Protein AF-A0A969DZI4-F1 (afdb_monomer_lite)

Sequence (81 aa):
MRFNLAAVDLDLADSSISVRFDPPIEPGQTIKLGLEPRRTPSEGIYLFGVTAIPAGDQAVGQFLGYGRLHFYGRDRRIIWR

Secondary structure (DSSP, 8-state):
--PPEEEEEEETTTTEEEEEESSPPPTT---------SSPPPSEEEEEEEEE--SSTTPPPEEEEEEEEEE----------

pLDDT: mean 87.36, std 10.08, range [49.22, 95.5]

Radius of gyration: 17.57 Å; chains: 1; bounding box: 58×24×41 Å

Structure (mmCIF, N/CA/C/O backbone):
data_AF-A0A969DZI4-F1
#
_entry.id   AF-A0A969DZI4-F1
#
loop_
_atom_site.group_PDB
_atom_site.id
_atom_site.type_symbol
_atom_site.label_atom_id
_atom_site.label_alt_id
_atom_site.label_comp_id
_atom_site.label_asym_id
_atom_site.label_entity_id
_atom_site.label_seq_id
_atom_site.pdbx_PDB_ins_code
_atom_site.Cartn_x
_atom_site.Cartn_y
_atom_site.Cartn_z
_atom_site.occupancy
_atom_site.B_iso_or_equiv
_atom_site.auth_seq_id
_atom_site.auth_comp_id
_atom_site.auth_asym_id
_atom_site.auth_atom_id
_atom_site.pdbx_PDB_model_num
ATOM 1 N N . MET A 1 1 ? 2.351 -12.158 13.359 1.00 64.19 1 MET A N 1
ATOM 2 C CA . MET A 1 1 ? 0.884 -12.014 13.456 1.00 64.19 1 MET A CA 1
ATOM 3 C C . MET A 1 1 ? 0.330 -11.929 12.043 1.00 64.19 1 MET A C 1
ATOM 5 O O . MET A 1 1 ? 0.970 -11.296 11.212 1.00 64.19 1 MET A O 1
ATOM 9 N N . ARG A 1 2 ? -0.759 -12.640 11.743 1.00 78.25 2 ARG A N 1
ATOM 10 C CA . ARG A 1 2 ? -1.390 -12.676 10.416 1.00 78.25 2 ARG A CA 1
ATOM 11 C C . ARG A 1 2 ? -2.714 -11.926 10.537 1.00 78.25 2 ARG A C 1
ATOM 13 O O . ARG A 1 2 ? -3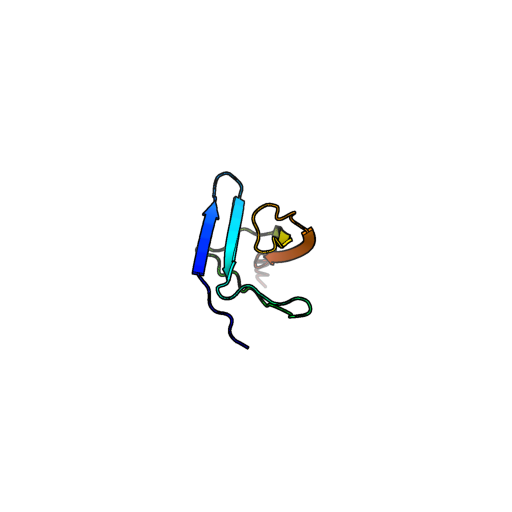.475 -12.229 11.448 1.00 78.25 2 ARG A O 1
ATOM 20 N N . PHE A 1 3 ? -2.930 -10.927 9.689 1.00 87.44 3 PHE A N 1
ATOM 21 C CA . PHE A 1 3 ? -4.157 -10.130 9.677 1.00 87.44 3 PHE A CA 1
ATOM 22 C C . PHE A 1 3 ? -5.099 -10.669 8.603 1.00 87.44 3 PHE A C 1
ATOM 24 O O . PHE A 1 3 ? -4.639 -11.065 7.529 1.00 87.44 3 PHE A O 1
ATOM 31 N N . ASN A 1 4 ? -6.395 -10.703 8.902 1.00 92.69 4 ASN A N 1
ATOM 32 C CA . ASN A 1 4 ? -7.412 -11.124 7.948 1.00 92.69 4 ASN A CA 1
ATOM 33 C C . ASN A 1 4 ? -7.779 -9.960 7.027 1.00 92.69 4 ASN A C 1
ATOM 35 O O . ASN A 1 4 ? -7.901 -8.813 7.461 1.00 92.69 4 ASN A O 1
ATOM 39 N N . LEU A 1 5 ? -7.933 -10.273 5.745 1.00 92.75 5 LEU A N 1
ATOM 40 C CA . LEU A 1 5 ? -8.321 -9.320 4.716 1.00 92.75 5 LEU A CA 1
ATOM 41 C C . LEU A 1 5 ? -9.793 -9.537 4.385 1.00 92.75 5 LEU A C 1
ATOM 43 O O . LEU A 1 5 ? -10.201 -10.670 4.138 1.00 92.75 5 LEU A O 1
ATOM 47 N N . ALA A 1 6 ? -10.558 -8.454 4.336 1.00 94.62 6 ALA A N 1
ATOM 48 C CA . ALA A 1 6 ? -11.895 -8.463 3.756 1.00 94.62 6 ALA A CA 1
ATOM 49 C C . ALA A 1 6 ? -11.840 -8.260 2.243 1.00 94.62 6 ALA A C 1
ATOM 51 O O . ALA A 1 6 ? -12.533 -8.947 1.500 1.00 94.62 6 ALA A O 1
ATOM 52 N N . ALA A 1 7 ? -11.024 -7.307 1.785 1.00 94.94 7 ALA A N 1
ATOM 53 C CA . ALA A 1 7 ? -10.927 -6.965 0.373 1.00 94.94 7 ALA A CA 1
ATOM 54 C C . ALA A 1 7 ? -9.557 -6.377 0.026 1.00 94.94 7 ALA A C 1
ATOM 56 O O . ALA A 1 7 ? -8.925 -5.707 0.847 1.00 94.94 7 ALA A O 1
ATOM 57 N N . VAL A 1 8 ? -9.136 -6.615 -1.215 1.00 94.62 8 VAL A N 1
ATOM 58 C CA . VAL A 1 8 ? -8.011 -5.935 -1.857 1.00 94.62 8 VAL A CA 1
ATOM 59 C C . VAL A 1 8 ? -8.470 -5.513 -3.243 1.00 94.62 8 VAL A C 1
ATOM 61 O O . VAL A 1 8 ? -8.873 -6.369 -4.029 1.00 94.62 8 VAL A O 1
ATOM 64 N N . ASP A 1 9 ? -8.404 -4.218 -3.523 1.00 94.94 9 ASP A N 1
ATOM 65 C CA . ASP A 1 9 ? -8.800 -3.636 -4.802 1.00 94.94 9 ASP A CA 1
ATOM 66 C C . ASP A 1 9 ? -7.632 -2.865 -5.429 1.00 94.94 9 ASP A C 1
ATOM 68 O O . ASP A 1 9 ? -6.844 -2.233 -4.719 1.00 94.94 9 ASP A O 1
ATOM 72 N N . LEU A 1 10 ? -7.493 -2.979 -6.750 1.00 92.62 10 LEU A N 1
ATOM 73 C CA . LEU A 1 10 ? -6.463 -2.305 -7.537 1.00 92.62 10 LEU A CA 1
ATOM 74 C C . LEU A 1 10 ? -7.149 -1.359 -8.517 1.00 92.62 10 LEU A C 1
ATOM 76 O O . LEU A 1 10 ? -7.696 -1.810 -9.525 1.00 92.62 10 LEU A O 1
ATOM 80 N N . ASP A 1 11 ? -7.031 -0.062 -8.257 1.00 94.06 11 ASP A N 1
ATOM 81 C CA . ASP A 1 11 ? -7.480 0.970 -9.179 1.00 94.06 11 ASP A CA 1
ATOM 82 C C . ASP A 1 11 ? -6.313 1.385 -10.081 1.00 94.06 11 ASP A C 1
ATOM 84 O O . ASP A 1 11 ? -5.323 1.977 -9.642 1.00 94.06 11 ASP A O 1
ATOM 88 N N . LEU A 1 12 ? -6.418 1.043 -11.364 1.00 89.38 12 LEU A N 1
ATOM 89 C CA . LEU A 1 12 ? -5.400 1.359 -12.362 1.00 89.38 12 LEU A CA 1
ATOM 90 C C . LEU A 1 12 ? -5.480 2.804 -12.867 1.00 89.38 12 LEU A C 1
ATOM 92 O O . LEU A 1 12 ? -4.476 3.297 -13.379 1.00 89.38 12 LEU A O 1
ATOM 96 N N . ALA A 1 13 ? -6.633 3.466 -12.749 1.00 94.25 13 ALA A N 1
ATOM 97 C CA . ALA A 1 13 ? -6.776 4.866 -13.135 1.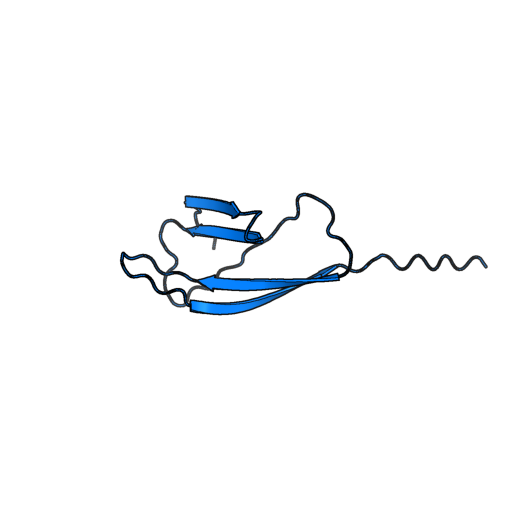00 94.25 13 ALA A CA 1
ATOM 98 C C . ALA A 1 13 ? -6.048 5.763 -12.127 1.00 94.25 13 ALA A C 1
ATOM 100 O O . ALA A 1 13 ? -5.243 6.605 -12.523 1.00 94.25 13 ALA A O 1
ATOM 101 N N . ASP A 1 14 ? -6.238 5.484 -10.836 1.00 91.44 14 ASP A N 1
ATOM 102 C CA . ASP A 1 14 ? -5.618 6.238 -9.740 1.00 91.44 14 ASP A CA 1
ATOM 103 C C . ASP A 1 14 ? -4.272 5.652 -9.276 1.00 91.44 14 ASP A C 1
ATOM 105 O O . ASP A 1 14 ? -3.603 6.215 -8.408 1.00 91.44 14 ASP A O 1
ATOM 109 N N . SER A 1 15 ? -3.843 4.524 -9.858 1.00 90.31 15 SER A N 1
ATOM 110 C CA . SER A 1 15 ? -2.631 3.787 -9.462 1.00 90.31 15 SER A CA 1
ATOM 111 C C . SER A 1 15 ? -2.588 3.484 -7.960 1.00 90.31 15 SER A C 1
ATOM 113 O O . SER A 1 15 ? -1.544 3.602 -7.311 1.00 90.31 15 SER A O 1
ATOM 115 N N . SER A 1 16 ? -3.735 3.092 -7.402 1.00 93.94 16 SER A N 1
ATOM 116 C CA . SER A 1 16 ? -3.912 2.878 -5.969 1.00 93.94 16 SER A CA 1
ATOM 117 C C . SER A 1 16 ? -4.234 1.420 -5.644 1.00 93.94 16 SER A C 1
ATOM 119 O O . SER A 1 16 ? -4.823 0.686 -6.438 1.00 93.94 16 SER A O 1
ATOM 121 N N . ILE A 1 17 ? -3.801 0.984 -4.461 1.00 94.56 17 ILE A N 1
ATOM 122 C CA . ILE A 1 17 ? -4.134 -0.329 -3.907 1.00 94.56 17 ILE A CA 1
ATOM 123 C C . ILE A 1 17 ? -4.865 -0.082 -2.595 1.00 94.56 17 ILE A C 1
ATOM 125 O O . ILE A 1 17 ? -4.281 0.449 -1.648 1.00 94.56 17 ILE A O 1
ATOM 129 N N . SER A 1 18 ? -6.124 -0.498 -2.533 1.00 95.12 18 SER A N 1
ATOM 130 C CA . SER A 1 18 ? -6.944 -0.402 -1.330 1.00 95.12 18 SER A CA 1
ATOM 131 C C . SER A 1 18 ? -6.969 -1.747 -0.620 1.00 95.12 18 SER A C 1
ATOM 133 O O . SER A 1 18 ? -7.395 -2.748 -1.190 1.00 95.12 18 SER A O 1
ATOM 135 N N . VAL A 1 19 ? -6.514 -1.783 0.634 1.00 95.12 19 VAL A N 1
ATOM 136 C CA . VAL A 1 19 ? -6.498 -2.995 1.467 1.00 95.12 19 VAL A CA 1
ATOM 137 C C . VAL A 1 19 ? -7.424 -2.783 2.654 1.00 95.12 19 VAL A C 1
ATOM 139 O O . VAL A 1 19 ? -7.177 -1.914 3.490 1.00 95.12 19 VAL A O 1
ATOM 142 N N . ARG A 1 20 ? -8.479 -3.593 2.748 1.00 95.12 20 ARG A N 1
ATOM 143 C CA . ARG A 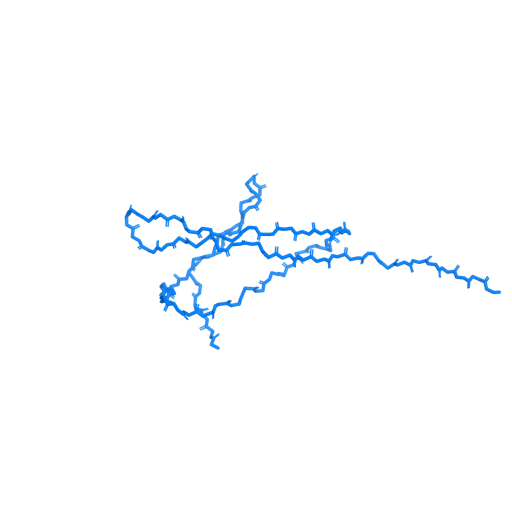1 20 ? -9.434 -3.555 3.858 1.00 95.12 20 ARG A CA 1
ATOM 144 C C . ARG A 1 20 ? -9.234 -4.764 4.764 1.00 95.12 20 ARG A C 1
ATOM 146 O O . ARG A 1 20 ? -9.343 -5.906 4.317 1.00 95.12 20 ARG A O 1
ATOM 153 N N . PHE A 1 21 ? -8.991 -4.499 6.041 1.00 94.12 21 PHE A N 1
ATOM 154 C CA . PHE A 1 21 ? -8.880 -5.514 7.087 1.00 94.12 21 PHE A CA 1
ATOM 155 C C . PHE A 1 21 ? -10.233 -5.754 7.761 1.00 94.12 21 PHE A C 1
ATOM 157 O O . PHE A 1 21 ? -11.020 -4.819 7.912 1.00 94.12 21 PHE A O 1
ATOM 164 N N . ASP A 1 22 ? -10.489 -7.000 8.152 1.00 92.94 22 ASP A N 1
ATOM 165 C CA . ASP A 1 22 ? -11.643 -7.367 8.976 1.00 92.94 22 ASP A CA 1
ATOM 166 C C . ASP A 1 22 ? -11.241 -8.476 9.971 1.00 92.94 22 ASP A C 1
ATOM 168 O O . ASP A 1 22 ? -10.932 -9.595 9.545 1.00 92.94 22 ASP A O 1
ATOM 172 N N . PRO A 1 23 ? -11.155 -8.173 11.281 1.00 92.25 23 PRO A N 1
ATOM 173 C CA . PRO A 1 23 ? -11.536 -6.902 11.905 1.00 92.25 23 PRO A CA 1
ATOM 174 C C . PRO A 1 23 ? -10.585 -5.739 11.547 1.00 92.25 23 PRO A C 1
ATOM 176 O O . PRO A 1 23 ? -9.460 -5.983 11.093 1.00 92.25 23 PRO A O 1
ATOM 179 N N . PRO A 1 24 ? -11.014 -4.474 11.741 1.00 92.06 24 PRO A N 1
ATOM 180 C CA . PRO A 1 24 ? -10.136 -3.313 11.626 1.00 92.06 24 PRO A CA 1
ATOM 181 C C . PRO A 1 24 ? -8.865 -3.462 12.472 1.00 92.06 24 PRO A C 1
ATOM 183 O O . PRO A 1 24 ? -8.861 -4.116 13.514 1.00 92.06 24 PRO A O 1
ATOM 186 N N . ILE A 1 25 ? -7.772 -2.851 12.015 1.00 90.88 25 ILE A N 1
ATOM 187 C CA . ILE A 1 25 ? -6.501 -2.860 12.744 1.00 90.88 25 ILE A CA 1
ATOM 188 C C . ILE A 1 25 ? -6.580 -1.874 13.907 1.00 90.88 25 ILE A C 1
ATOM 190 O O . ILE A 1 25 ? -6.888 -0.699 13.703 1.00 90.88 25 ILE A O 1
ATOM 194 N N . GLU A 1 26 ? -6.258 -2.345 15.108 1.00 88.69 26 GLU A N 1
ATOM 195 C CA . GLU A 1 26 ? -6.265 -1.510 16.307 1.00 88.69 26 GLU A CA 1
ATOM 196 C C . GLU A 1 26 ? -5.095 -0.506 16.310 1.00 88.69 26 GLU A C 1
ATOM 198 O O . GLU A 1 26 ? -4.004 -0.810 15.802 1.00 88.69 26 GLU A O 1
ATOM 203 N N . PRO A 1 27 ? -5.263 0.681 16.922 1.00 85.81 27 PRO A N 1
ATOM 204 C CA . PRO A 1 27 ? -4.184 1.651 17.070 1.00 85.81 27 PRO A CA 1
ATOM 205 C C . PRO A 1 27 ? -2.936 1.063 17.747 1.00 85.81 27 PRO A C 1
ATOM 207 O O . PRO A 1 27 ? -3.016 0.254 18.669 1.00 85.81 27 PRO A O 1
ATOM 210 N N . GLY A 1 28 ? -1.753 1.491 17.298 1.00 88.25 28 GLY A N 1
ATOM 211 C CA . GLY A 1 28 ? -0.466 1.037 17.844 1.00 88.25 28 GLY A CA 1
ATOM 212 C C . GLY A 1 28 ? 0.028 -0.309 17.301 1.00 88.25 28 GLY A C 1
ATOM 213 O O . GLY A 1 28 ? 1.155 -0.709 17.595 1.00 88.25 28 GLY A O 1
ATOM 214 N N . GLN A 1 29 ? -0.758 -0.999 16.471 1.00 89.56 29 GLN A N 1
ATOM 215 C CA . GLN A 1 29 ? -0.309 -2.218 15.806 1.00 89.56 29 GLN A CA 1
ATOM 216 C C . GLN A 1 29 ? 0.550 -1.914 14.573 1.00 89.56 29 GLN A C 1
ATOM 218 O O . GLN A 1 29 ? 0.254 -1.031 13.772 1.00 89.56 29 GLN A O 1
ATOM 223 N N . THR A 1 30 ? 1.623 -2.688 14.395 1.00 90.00 30 THR A N 1
ATOM 224 C CA . THR A 1 30 ? 2.461 -2.625 13.191 1.00 90.00 30 THR A CA 1
ATOM 225 C C . THR A 1 30 ? 2.019 -3.683 12.191 1.00 90.00 30 THR A C 1
ATOM 227 O O . THR A 1 30 ? 2.040 -4.880 12.487 1.00 90.00 30 THR A O 1
ATOM 230 N N . ILE A 1 31 ? 1.692 -3.243 10.979 1.00 89.75 31 ILE A N 1
ATOM 231 C CA . ILE A 1 31 ? 1.386 -4.116 9.846 1.00 89.75 31 ILE A CA 1
ATOM 232 C C . ILE A 1 31 ? 2.553 -4.143 8.856 1.00 89.75 31 ILE A C 1
ATOM 234 O O . ILE A 1 31 ? 3.278 -3.163 8.693 1.00 89.75 31 ILE A O 1
ATOM 238 N N . LYS A 1 32 ? 2.742 -5.279 8.180 1.00 90.56 32 LYS A N 1
ATOM 239 C CA . LYS A 1 32 ? 3.675 -5.410 7.054 1.00 90.56 32 LYS A CA 1
ATOM 240 C C . LYS A 1 32 ? 2.887 -5.837 5.828 1.00 90.56 32 LYS A C 1
ATOM 242 O O . LYS A 1 32 ? 2.301 -6.917 5.828 1.00 90.56 32 LYS A O 1
ATOM 247 N N . LEU A 1 33 ? 2.891 -4.995 4.802 1.00 88.75 33 LEU A N 1
ATOM 248 C CA . LEU A 1 33 ? 2.298 -5.296 3.505 1.00 88.75 33 LEU A CA 1
ATOM 249 C C . LEU A 1 33 ? 3.400 -5.756 2.553 1.00 88.75 33 LEU A C 1
ATOM 251 O O . LEU A 1 33 ? 4.371 -5.037 2.324 1.00 88.75 33 LEU A O 1
ATOM 255 N N . GLY A 1 34 ? 3.255 -6.970 2.027 1.00 88.50 34 GLY A N 1
ATOM 256 C CA . GLY A 1 34 ? 4.059 -7.452 0.910 1.00 88.50 34 GLY A CA 1
ATOM 257 C C . GLY A 1 34 ? 3.351 -7.117 -0.395 1.00 88.50 34 GLY A C 1
ATOM 258 O O . GLY A 1 34 ? 2.180 -7.455 -0.551 1.00 88.50 34 GLY A O 1
ATOM 259 N N . LEU A 1 35 ? 4.051 -6.460 -1.317 1.00 86.75 35 LEU A N 1
ATOM 260 C CA . LEU A 1 35 ? 3.567 -6.225 -2.674 1.00 86.75 35 LEU A CA 1
ATOM 261 C C . LEU A 1 35 ? 4.309 -7.163 -3.621 1.00 86.75 35 LEU A C 1
ATOM 263 O O . LEU A 1 35 ? 5.538 -7.137 -3.684 1.00 86.75 35 LEU A O 1
ATOM 267 N N . GLU A 1 36 ? 3.558 -7.979 -4.354 1.00 86.31 36 GLU A N 1
ATOM 268 C CA . GLU A 1 36 ? 4.105 -8.880 -5.362 1.00 86.31 36 GLU A CA 1
ATOM 269 C C . GLU A 1 36 ? 3.732 -8.372 -6.761 1.00 86.31 36 GLU A C 1
ATOM 271 O O . GLU A 1 36 ? 2.547 -8.318 -7.109 1.00 86.31 36 GLU A O 1
ATOM 276 N N . PRO A 1 37 ? 4.713 -7.963 -7.580 1.00 83.62 37 PRO A N 1
ATOM 277 C CA . PRO A 1 37 ? 4.426 -7.476 -8.915 1.00 83.62 37 PRO A CA 1
ATOM 278 C C . PRO A 1 37 ? 4.084 -8.648 -9.847 1.00 83.62 37 PRO A C 1
ATOM 280 O O . PRO A 1 37 ? 4.844 -9.603 -9.974 1.00 83.62 37 PRO A O 1
ATOM 283 N N . ARG A 1 38 ? 2.958 -8.556 -10.570 1.00 85.88 38 ARG A N 1
ATOM 284 C CA . ARG A 1 38 ? 2.559 -9.581 -11.562 1.00 85.88 38 ARG A CA 1
ATOM 285 C C . ARG A 1 38 ? 3.464 -9.636 -12.796 1.00 85.88 38 ARG A C 1
ATOM 287 O O . ARG A 1 38 ? 3.463 -10.625 -13.522 1.00 85.88 38 ARG A O 1
ATOM 294 N N . ARG A 1 39 ? 4.176 -8.549 -13.083 1.00 84.81 39 ARG A N 1
ATOM 295 C CA . ARG A 1 39 ? 5.147 -8.429 -14.175 1.00 84.81 39 ARG A CA 1
ATOM 296 C C . ARG 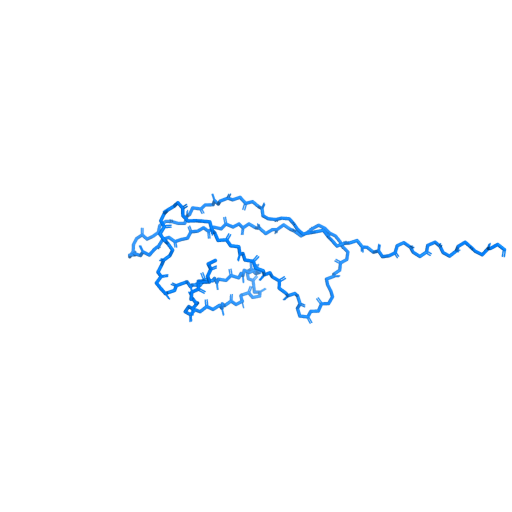A 1 39 ? 6.417 -7.828 -13.611 1.00 84.81 39 ARG A C 1
ATOM 298 O O . ARG A 1 39 ? 6.337 -7.023 -12.689 1.00 84.81 39 ARG A O 1
ATOM 305 N N . THR A 1 40 ? 7.563 -8.184 -14.181 1.00 85.69 40 THR A N 1
ATOM 306 C CA . THR A 1 40 ? 8.846 -7.591 -13.803 1.00 85.69 40 THR A CA 1
ATOM 307 C C . THR A 1 40 ? 8.753 -6.064 -13.880 1.00 85.69 40 THR A C 1
ATOM 309 O O . THR A 1 40 ? 8.450 -5.545 -14.958 1.00 85.69 40 THR A O 1
ATOM 312 N N . PRO A 1 41 ? 8.970 -5.346 -12.765 1.00 86.81 41 PRO A N 1
ATOM 313 C CA . PRO A 1 41 ? 9.011 -3.893 -12.783 1.00 86.81 41 PRO A CA 1
ATOM 314 C C . PRO A 1 41 ? 10.143 -3.400 -13.683 1.00 86.81 41 PRO A C 1
ATOM 316 O O . PRO A 1 41 ? 11.201 -4.030 -13.762 1.00 86.81 41 PRO A O 1
ATOM 319 N N . SER A 1 42 ? 9.926 -2.264 -14.342 1.00 89.94 42 SER A N 1
ATOM 320 C CA . SER A 1 42 ? 11.007 -1.535 -15.000 1.00 89.94 42 SER A CA 1
ATOM 321 C C . SER A 1 42 ? 12.036 -1.068 -13.967 1.00 89.94 42 SER A C 1
ATOM 323 O O . SER A 1 42 ? 11.767 -1.005 -12.767 1.00 89.94 42 SER A O 1
ATOM 325 N N . GLU A 1 43 ? 13.229 -0.719 -14.433 1.00 91.81 43 GLU A N 1
ATOM 326 C CA . GLU A 1 43 ? 14.237 -0.113 -13.568 1.00 91.81 43 GLU A CA 1
ATOM 327 C C . GLU A 1 43 ? 13.760 1.250 -13.053 1.00 91.81 43 GLU A C 1
ATOM 329 O O . GLU A 1 43 ? 13.144 2.023 -13.788 1.00 91.81 43 GLU A O 1
ATOM 334 N N . GLY A 1 44 ? 14.055 1.555 -11.791 1.00 92.12 44 GLY A N 1
ATOM 335 C CA . GLY A 1 44 ? 13.727 2.838 -11.186 1.00 92.12 44 GLY A CA 1
ATOM 336 C C . GLY A 1 44 ? 13.426 2.782 -9.692 1.00 92.12 44 GLY A C 1
ATOM 337 O O . GLY A 1 44 ? 13.554 1.752 -9.025 1.00 92.12 44 GLY A O 1
ATOM 338 N N . ILE A 1 45 ? 13.018 3.941 -9.172 1.00 93.31 45 ILE A N 1
ATOM 339 C CA . ILE A 1 45 ? 12.562 4.130 -7.794 1.00 93.31 45 ILE A CA 1
ATOM 340 C C . ILE A 1 45 ? 11.049 4.325 -7.822 1.00 93.31 45 ILE A C 1
ATOM 342 O O . ILE A 1 45 ? 10.555 5.292 -8.396 1.00 93.31 45 ILE A O 1
ATOM 346 N N . TYR A 1 46 ? 10.328 3.431 -7.158 1.00 91.69 46 TYR A N 1
ATOM 347 C CA . TYR A 1 46 ? 8.877 3.467 -7.031 1.00 91.69 46 TYR A CA 1
ATOM 348 C C . TYR A 1 46 ? 8.521 3.972 -5.635 1.00 91.69 46 TYR A C 1
ATOM 350 O O . TYR A 1 46 ? 8.975 3.409 -4.635 1.00 91.69 46 TYR A O 1
ATOM 358 N N . LEU A 1 47 ? 7.733 5.047 -5.569 1.00 94.31 47 LEU A N 1
ATOM 359 C CA . LEU A 1 47 ? 7.271 5.655 -4.323 1.00 94.31 47 LEU A CA 1
ATOM 360 C C . LEU A 1 47 ? 5.804 5.301 -4.102 1.00 94.31 47 LEU A C 1
ATOM 362 O O . LEU A 1 47 ? 4.962 5.596 -4.943 1.00 94.31 47 LEU A O 1
ATOM 366 N N . PHE A 1 48 ? 5.509 4.713 -2.952 1.00 93.38 48 PHE A N 1
ATOM 367 C CA . PHE A 1 48 ? 4.162 4.351 -2.538 1.00 93.38 48 PHE A CA 1
ATOM 368 C C . PHE A 1 48 ? 3.763 5.238 -1.370 1.00 93.38 48 PHE A C 1
ATOM 370 O O . PHE A 1 48 ? 4.304 5.093 -0.274 1.00 93.38 48 PHE A O 1
ATOM 377 N N . GLY A 1 49 ? 2.846 6.174 -1.601 1.00 95.38 49 GLY A N 1
ATOM 378 C CA . GLY A 1 49 ? 2.217 6.920 -0.517 1.00 95.38 49 GLY A CA 1
ATOM 379 C C . GLY A 1 49 ? 1.270 6.010 0.261 1.00 95.38 49 GLY A C 1
ATOM 380 O O . GLY A 1 49 ? 0.474 5.295 -0.342 1.00 95.38 49 GLY A O 1
ATOM 381 N N . VAL A 1 50 ? 1.361 6.023 1.589 1.00 94.81 50 VAL A N 1
ATOM 382 C CA . VAL A 1 50 ? 0.495 5.219 2.455 1.00 94.81 50 VAL A CA 1
ATOM 383 C C . VAL A 1 50 ? -0.430 6.144 3.226 1.00 94.81 50 VAL A C 1
ATOM 385 O O . VAL A 1 50 ? 0.030 6.968 4.014 1.00 94.81 50 VAL A O 1
ATOM 388 N N . THR A 1 51 ? -1.733 5.967 3.035 1.00 95.25 51 THR A N 1
ATOM 389 C CA . THR A 1 51 ? -2.779 6.641 3.807 1.00 95.25 51 THR A CA 1
ATOM 390 C C . THR A 1 51 ? -3.593 5.583 4.538 1.00 95.25 51 THR A C 1
ATOM 392 O O . THR A 1 51 ? -4.107 4.66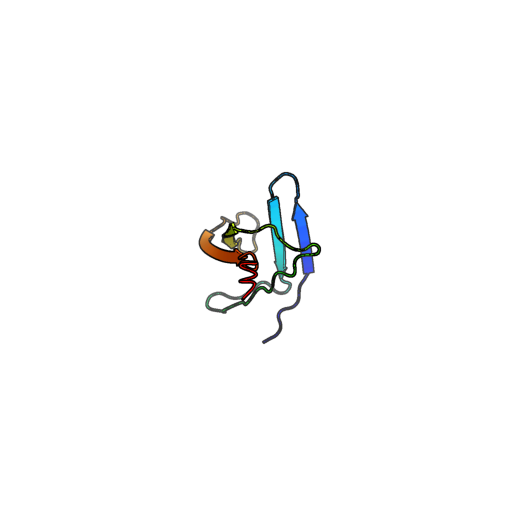0 3.911 1.00 95.25 51 THR A O 1
ATOM 395 N N . ALA A 1 52 ? -3.706 5.699 5.859 1.00 93.38 52 ALA A N 1
ATOM 396 C CA . ALA A 1 52 ? -4.591 4.863 6.659 1.00 93.38 52 ALA A CA 1
ATOM 397 C C . ALA A 1 52 ? -5.938 5.561 6.837 1.00 93.38 52 ALA A C 1
ATOM 399 O O . ALA A 1 52 ? -5.987 6.748 7.148 1.00 93.38 52 ALA A O 1
ATOM 400 N N . ILE A 1 53 ? -7.027 4.822 6.652 1.00 92.56 53 ILE A N 1
ATOM 401 C CA . ILE A 1 53 ? -8.389 5.327 6.826 1.00 92.56 53 ILE A CA 1
ATOM 402 C C . ILE A 1 53 ? -9.038 4.478 7.927 1.00 92.56 53 ILE A C 1
ATOM 404 O O . ILE A 1 53 ? -9.131 3.259 7.755 1.00 92.56 53 ILE A O 1
ATOM 408 N N . PRO A 1 54 ? -9.428 5.067 9.073 1.00 89.69 54 PRO A N 1
ATOM 409 C CA . PRO A 1 54 ? -10.081 4.324 10.146 1.00 89.69 54 PRO A CA 1
ATOM 410 C C . PRO A 1 54 ? -11.495 3.890 9.734 1.00 89.69 54 PRO A C 1
ATOM 412 O O . PRO A 1 54 ? -12.081 4.431 8.800 1.00 89.69 54 PRO A O 1
ATOM 415 N N . ALA A 1 55 ? -12.070 2.922 10.445 1.00 86.56 55 ALA A N 1
ATOM 416 C CA . ALA A 1 55 ? -13.478 2.577 10.264 1.00 86.56 55 ALA A CA 1
ATOM 417 C C . ALA A 1 55 ? -14.393 3.675 10.849 1.00 86.56 55 ALA A C 1
ATOM 419 O O . ALA A 1 55 ? -14.093 4.228 11.906 1.00 86.56 55 ALA A O 1
ATOM 420 N N . GLY A 1 56 ? -15.517 3.963 10.185 1.00 85.69 56 GLY A N 1
ATOM 421 C CA . GLY A 1 56 ? -16.547 4.899 10.657 1.00 85.69 56 GLY A CA 1
ATOM 422 C C . GLY A 1 56 ? -17.136 5.768 9.541 1.00 85.69 56 GLY A C 1
ATOM 423 O O . GLY A 1 56 ? -16.528 5.928 8.486 1.00 85.69 56 GLY A O 1
ATOM 424 N N . ASP A 1 57 ? -18.311 6.353 9.788 1.00 80.81 57 ASP A N 1
ATOM 425 C CA . ASP A 1 57 ? -19.072 7.107 8.774 1.00 80.81 57 ASP A CA 1
ATOM 426 C C . ASP A 1 57 ? -18.419 8.434 8.363 1.00 80.81 57 ASP A C 1
ATOM 428 O O . ASP A 1 57 ? -18.703 8.960 7.290 1.00 80.81 57 ASP A O 1
ATOM 432 N N . GLN A 1 58 ? -17.552 8.994 9.208 1.00 84.75 58 GLN A N 1
ATOM 433 C CA . GLN A 1 58 ? -16.825 10.249 8.973 1.00 84.75 58 GLN A CA 1
ATOM 434 C C . GLN A 1 58 ? -15.315 10.021 9.118 1.00 84.75 58 GLN A C 1
ATOM 436 O O . GLN A 1 58 ? -14.614 10.744 9.827 1.00 84.75 58 GLN A O 1
ATOM 441 N N . ALA A 1 59 ? -14.820 8.951 8.497 1.00 86.81 59 ALA A N 1
ATOM 442 C CA . ALA A 1 59 ? -13.411 8.603 8.540 1.00 86.81 59 ALA A CA 1
ATOM 443 C C . ALA A 1 59 ? -12.564 9.615 7.756 1.00 86.81 59 ALA A C 1
ATOM 445 O O . ALA A 1 59 ? -12.763 9.829 6.560 1.00 86.81 59 ALA A O 1
ATOM 446 N N . VAL A 1 60 ? -11.578 10.207 8.429 1.00 90.25 60 VAL A N 1
ATOM 447 C CA . VAL A 1 60 ? -10.570 11.066 7.799 1.00 90.25 60 VAL A CA 1
ATOM 448 C C . VAL A 1 60 ? -9.301 10.251 7.587 1.00 90.25 60 VAL A C 1
ATOM 450 O O . VAL A 1 60 ? -8.788 9.630 8.518 1.00 90.25 60 VAL A O 1
ATOM 453 N N . GLY A 1 61 ? -8.795 10.253 6.354 1.00 92.44 61 GLY A N 1
ATOM 454 C CA . GLY A 1 61 ? -7.545 9.583 6.018 1.00 92.44 61 GLY A CA 1
ATOM 455 C C . GLY A 1 61 ? -6.333 10.277 6.642 1.00 92.44 61 GLY A C 1
ATOM 456 O O . GLY A 1 61 ? -6.200 11.497 6.579 1.00 92.44 61 GLY A O 1
ATOM 457 N N . GLN A 1 62 ? -5.420 9.487 7.201 1.00 93.06 62 GLN A N 1
ATOM 458 C CA . GLN A 1 62 ? -4.142 9.941 7.734 1.00 93.06 62 GLN A CA 1
ATOM 459 C C . GLN A 1 62 ? -2.997 9.453 6.846 1.00 93.06 62 GLN A C 1
ATOM 461 O O . GLN A 1 62 ? -2.766 8.250 6.719 1.00 93.06 62 GLN A O 1
ATOM 466 N N . PHE A 1 63 ? -2.240 10.384 6.266 1.00 94.81 63 PHE A N 1
ATOM 467 C CA . PHE A 1 63 ? -1.018 10.048 5.540 1.00 94.81 63 PHE A CA 1
ATOM 468 C C . PHE A 1 63 ? 0.083 9.615 6.518 1.00 94.81 63 PHE A C 1
ATOM 470 O O . PHE A 1 63 ? 0.438 10.355 7.434 1.00 94.81 63 PHE A O 1
ATOM 477 N N . LEU A 1 64 ? 0.618 8.412 6.321 1.00 93.50 64 LEU A N 1
ATOM 478 C CA . LEU A 1 64 ? 1.632 7.795 7.179 1.00 93.50 64 LEU A CA 1
ATOM 479 C C . LEU A 1 64 ? 3.056 7.935 6.622 1.00 93.50 64 LEU A C 1
ATOM 481 O O . LEU A 1 64 ? 4.020 7.708 7.351 1.00 93.50 64 LEU A O 1
ATOM 485 N N . GLY A 1 65 ? 3.202 8.304 5.346 1.00 95.38 65 GLY A N 1
ATOM 486 C CA . GLY A 1 65 ? 4.495 8.495 4.690 1.00 95.38 65 GLY A CA 1
ATOM 487 C C . GLY A 1 65 ? 4.642 7.709 3.390 1.00 95.38 65 GLY A C 1
ATOM 488 O O . GLY A 1 65 ? 3.669 7.217 2.819 1.00 95.38 65 GLY A O 1
ATOM 489 N N . TYR A 1 66 ? 5.887 7.599 2.920 1.00 95.50 66 TYR A N 1
ATOM 490 C CA . TYR A 1 66 ? 6.229 6.908 1.678 1.00 95.50 66 TYR A CA 1
ATOM 491 C C . TYR A 1 66 ? 6.989 5.605 1.938 1.00 95.50 66 TYR A C 1
ATOM 493 O O . TYR A 1 66 ? 8.030 5.607 2.596 1.00 95.50 66 TYR A O 1
ATOM 501 N N . GLY A 1 67 ? 6.527 4.511 1.337 1.00 91.81 67 GLY A N 1
ATOM 502 C CA . GLY A 1 67 ? 7.334 3.321 1.076 1.00 91.81 67 GLY A CA 1
ATOM 503 C C . GLY A 1 67 ? 8.109 3.481 -0.233 1.00 91.81 67 GLY A C 1
ATOM 504 O O . GLY A 1 67 ? 7.605 4.076 -1.184 1.00 91.81 67 GLY A O 1
ATOM 505 N N . ARG A 1 68 ? 9.342 2.972 -0.303 1.00 92.75 68 ARG A N 1
ATOM 506 C CA . ARG A 1 68 ? 10.186 3.070 -1.506 1.00 92.75 68 ARG A CA 1
ATOM 507 C C . ARG A 1 68 ? 10.654 1.685 -1.919 1.00 92.75 68 ARG A C 1
ATOM 509 O O . ARG A 1 68 ? 11.205 0.962 -1.092 1.00 92.75 68 ARG A O 1
ATOM 516 N N . LEU A 1 69 ? 10.469 1.343 -3.189 1.00 90.19 69 LEU A N 1
ATOM 517 C CA . LEU A 1 69 ? 11.014 0.131 -3.796 1.00 90.19 69 LEU A CA 1
ATOM 518 C C . LEU A 1 69 ? 11.979 0.521 -4.911 1.00 90.19 69 LEU A C 1
ATOM 520 O O . LEU A 1 69 ? 11.671 1.379 -5.736 1.00 90.19 69 LEU A O 1
ATOM 524 N N . HIS A 1 70 ? 13.161 -0.084 -4.904 1.00 91.25 70 HIS A N 1
ATOM 525 C CA . HIS A 1 70 ? 14.221 0.197 -5.862 1.00 91.25 70 HIS A CA 1
ATOM 526 C C . HIS A 1 70 ? 14.430 -1.038 -6.731 1.00 91.25 70 HIS A C 1
ATOM 528 O O . HIS A 1 70 ? 14.741 -2.113 -6.217 1.00 91.25 70 HIS A O 1
ATOM 534 N N . PHE A 1 71 ? 14.285 -0.872 -8.040 1.00 89.44 71 PHE A N 1
ATOM 535 C CA . PHE A 1 71 ? 14.556 -1.914 -9.019 1.00 89.44 71 PHE A CA 1
ATOM 536 C C . PHE A 1 71 ? 15.711 -1.447 -9.891 1.00 89.44 71 PHE A C 1
ATOM 538 O O . PHE A 1 71 ? 15.614 -0.436 -10.579 1.00 89.44 71 PHE A O 1
ATOM 545 N N . TYR A 1 72 ? 16.823 -2.168 -9.832 1.00 84.69 72 TYR A N 1
ATOM 546 C CA . TYR A 1 72 ? 18.004 -1.861 -10.623 1.00 84.69 72 TYR A CA 1
ATOM 547 C C . TYR A 1 72 ? 18.173 -2.897 -11.720 1.00 84.69 72 TYR A C 1
ATOM 549 O O . TYR A 1 72 ? 18.001 -4.098 -11.490 1.00 84.69 72 TYR A O 1
ATOM 557 N N . GLY A 1 73 ? 18.551 -2.423 -12.901 1.00 77.19 73 GLY A N 1
ATOM 558 C CA . GLY A 1 73 ? 19.007 -3.273 -13.980 1.00 77.19 73 GLY A CA 1
ATOM 559 C C . GLY A 1 73 ? 20.229 -4.069 -13.602 1.00 77.19 73 GLY A C 1
ATOM 560 O O . GLY A 1 73 ? 21.071 -3.642 -12.808 1.00 77.19 73 GLY A O 1
ATOM 561 N N . ARG A 1 74 ? 20.378 -5.223 -14.240 1.00 69.25 74 ARG A N 1
ATOM 562 C CA . ARG A 1 74 ? 21.663 -5.908 -14.238 1.00 69.25 74 ARG A CA 1
ATOM 563 C C . ARG A 1 74 ? 22.582 -5.139 -15.184 1.00 69.25 74 ARG A C 1
ATOM 565 O O . ARG A 1 74 ? 22.383 -5.217 -16.394 1.00 69.25 74 ARG A O 1
ATOM 572 N N . ASP A 1 75 ? 23.578 -4.430 -14.647 1.00 64.88 75 ASP A N 1
ATOM 573 C CA . ASP A 1 75 ? 24.666 -3.857 -15.450 1.00 64.88 75 ASP A CA 1
ATOM 574 C C . ASP A 1 75 ? 25.341 -5.007 -16.217 1.00 64.88 75 ASP A C 1
ATOM 576 O O . ASP A 1 75 ? 26.080 -5.815 -15.651 1.00 64.88 75 ASP A O 1
ATOM 580 N N . ARG A 1 76 ? 25.021 -5.146 -17.508 1.00 63.22 76 ARG A N 1
ATOM 581 C CA . ARG A 1 76 ? 25.683 -6.092 -18.411 1.00 63.22 76 ARG A CA 1
ATOM 582 C C . ARG A 1 76 ? 26.935 -5.441 -18.992 1.00 63.22 76 ARG A C 1
ATOM 584 O O . ARG A 1 76 ? 27.097 -5.384 -20.208 1.00 63.22 76 ARG A O 1
ATOM 591 N N . ARG A 1 77 ? 27.867 -5.014 -18.141 1.00 61.78 77 ARG A N 1
ATOM 592 C CA . ARG A 1 77 ? 29.267 -4.889 -18.557 1.00 61.78 77 ARG A CA 1
ATOM 593 C C . ARG A 1 77 ? 29.841 -6.289 -18.740 1.00 61.78 77 ARG A C 1
ATOM 595 O O . ARG A 1 77 ? 30.471 -6.853 -17.850 1.00 61.78 77 ARG A O 1
ATOM 602 N N . ILE A 1 78 ? 29.589 -6.866 -19.913 1.00 59.34 78 ILE A N 1
ATOM 603 C CA . ILE A 1 78 ? 30.375 -7.990 -20.411 1.00 59.34 78 ILE A CA 1
ATOM 604 C C . ILE A 1 78 ? 31.742 -7.413 -20.770 1.00 59.34 78 ILE A C 1
ATOM 606 O O . ILE A 1 78 ? 31.915 -6.792 -21.815 1.00 59.34 78 ILE A O 1
ATOM 610 N N . ILE A 1 79 ? 32.700 -7.563 -19.860 1.00 60.53 79 ILE A N 1
ATOM 611 C CA . ILE A 1 79 ? 34.102 -7.289 -20.153 1.00 60.53 79 ILE A CA 1
ATOM 612 C C . ILE A 1 79 ? 34.618 -8.539 -20.864 1.00 60.53 79 ILE A C 1
AT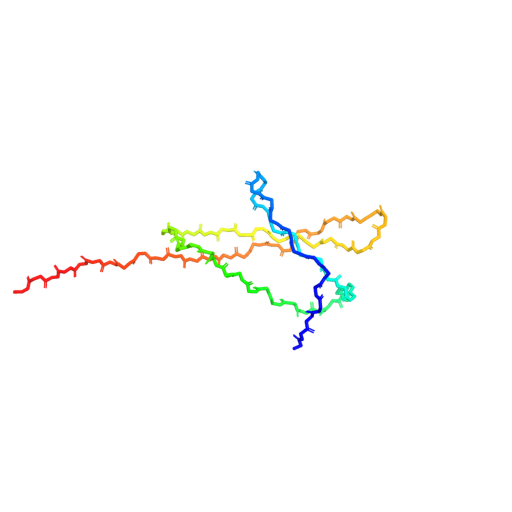OM 614 O O . ILE A 1 79 ? 34.957 -9.525 -20.212 1.00 60.53 79 ILE A O 1
ATOM 618 N N . TRP A 1 80 ? 34.623 -8.533 -22.196 1.00 60.69 80 TRP A N 1
ATOM 619 C CA . TRP A 1 80 ? 35.411 -9.513 -22.936 1.00 60.69 80 TRP A CA 1
ATOM 620 C C . TRP A 1 80 ? 36.889 -9.181 -22.693 1.00 60.69 80 TRP A C 1
ATOM 622 O O . TRP A 1 80 ? 37.340 -8.086 -23.033 1.00 60.69 80 TRP A O 1
ATOM 632 N N . ARG A 1 81 ? 37.592 -10.089 -22.011 1.00 49.22 81 ARG A N 1
ATOM 633 C CA . ARG A 1 81 ? 39.056 -10.161 -22.006 1.00 49.22 81 ARG A CA 1
ATOM 634 C C . ARG A 1 81 ? 39.518 -10.986 -23.194 1.00 49.22 81 ARG A C 1
ATOM 636 O O . ARG A 1 81 ? 38.800 -11.958 -23.516 1.00 49.22 81 ARG A O 1
#

Foldseek 3Di:
DDFAWPDWDQDPVVRDIDTHTVVWDDPPDDDDDDDDDPDDDDADKDKDWDWDWGDDPPTDIDTPGIDIDGDHDDPPPPPDD